Protein AF-A0A950L6D5-F1 (afdb_monomer_lite)

Structure (mmCIF, N/CA/C/O backbone):
data_AF-A0A950L6D5-F1
#
_entry.id   AF-A0A950L6D5-F1
#
loop_
_atom_site.group_PDB
_atom_site.id
_atom_site.type_symbol
_atom_site.label_atom_id
_atom_site.label_alt_id
_atom_site.label_comp_id
_atom_site.label_asym_id
_atom_site.label_entity_id
_atom_site.label_seq_id
_atom_site.pdbx_PDB_ins_code
_atom_site.Cartn_x
_atom_site.Cartn_y
_atom_site.Cartn_z
_atom_site.occupancy
_atom_site.B_iso_or_equiv
_atom_site.auth_seq_id
_atom_site.auth_comp_id
_atom_site.auth_asym_id
_atom_site.auth_atom_id
_atom_site.pdbx_PDB_model_num
ATOM 1 N N . MET A 1 1 ? 9.271 -19.849 -9.135 1.00 62.84 1 MET A N 1
ATOM 2 C CA . MET A 1 1 ? 8.661 -19.448 -7.849 1.00 62.84 1 MET A CA 1
ATOM 3 C C . MET A 1 1 ? 7.983 -18.128 -8.130 1.00 62.84 1 MET A C 1
ATOM 5 O O . MET A 1 1 ? 8.671 -17.195 -8.515 1.00 62.84 1 MET A O 1
ATOM 9 N N . SER A 1 2 ? 6.655 -18.111 -8.093 1.00 79.56 2 SER A N 1
ATOM 10 C CA . SER A 1 2 ? 5.854 -16.966 -8.526 1.00 79.56 2 SER A CA 1
ATOM 11 C C . SER A 1 2 ? 5.996 -15.806 -7.531 1.00 79.56 2 SER A C 1
ATOM 13 O O . SER A 1 2 ? 5.951 -16.034 -6.321 1.00 79.56 2 SER A O 1
ATOM 15 N N . LEU A 1 3 ? 6.221 -14.586 -8.027 1.00 92.06 3 LEU A N 1
ATOM 16 C CA . LEU A 1 3 ? 6.461 -13.383 -7.222 1.00 92.06 3 LEU A CA 1
ATOM 17 C C . LEU A 1 3 ? 5.440 -12.301 -7.559 1.00 92.06 3 LEU A C 1
ATOM 19 O O . LEU A 1 3 ? 5.098 -12.106 -8.722 1.00 92.06 3 LEU A O 1
ATOM 23 N N . ALA A 1 4 ? 4.986 -11.568 -6.544 1.00 97.38 4 ALA A N 1
ATOM 24 C CA . ALA A 1 4 ? 4.187 -10.365 -6.737 1.00 97.38 4 ALA A CA 1
ATOM 25 C C . ALA A 1 4 ? 5.105 -9.174 -7.056 1.00 97.38 4 ALA A C 1
ATOM 27 O O . ALA A 1 4 ? 5.956 -8.795 -6.242 1.00 97.38 4 ALA A O 1
ATOM 28 N N . PHE A 1 5 ? 4.926 -8.586 -8.238 1.00 98.31 5 PHE A N 1
ATOM 29 C CA . PHE A 1 5 ? 5.723 -7.454 -8.713 1.00 98.31 5 PHE A CA 1
ATOM 30 C C . PHE A 1 5 ? 5.052 -6.125 -8.385 1.00 98.31 5 PHE A C 1
ATOM 32 O O . PHE A 1 5 ? 3.835 -5.995 -8.479 1.00 98.31 5 PHE A O 1
ATOM 39 N N . ILE A 1 6 ? 5.860 -5.132 -8.029 1.00 98.38 6 ILE A N 1
ATOM 40 C CA . ILE A 1 6 ? 5.443 -3.776 -7.676 1.00 98.38 6 ILE A CA 1
ATOM 41 C C . ILE A 1 6 ? 5.938 -2.837 -8.768 1.00 98.38 6 ILE A C 1
ATOM 43 O O . ILE A 1 6 ? 7.127 -2.832 -9.088 1.00 98.38 6 ILE A O 1
ATOM 47 N N . CYS A 1 7 ? 5.042 -2.049 -9.360 1.00 97.75 7 CYS A N 1
ATOM 48 C CA . CYS A 1 7 ? 5.440 -1.028 -10.324 1.00 97.75 7 CYS A CA 1
ATOM 49 C C . CYS A 1 7 ? 6.254 0.055 -9.610 1.00 97.75 7 CYS A C 1
ATOM 51 O O . CYS A 1 7 ? 5.741 0.710 -8.706 1.00 97.75 7 CYS A O 1
ATOM 53 N N . SER A 1 8 ? 7.493 0.294 -10.039 1.00 97.12 8 SER A N 1
ATOM 54 C CA . SER A 1 8 ? 8.373 1.269 -9.380 1.00 97.12 8 SER A CA 1
ATOM 55 C C . SER A 1 8 ? 7.898 2.718 -9.527 1.00 97.12 8 SER A C 1
ATOM 57 O O . SER A 1 8 ? 8.343 3.580 -8.778 1.00 97.12 8 SER A O 1
ATOM 59 N N . THR A 1 9 ? 7.009 3.002 -10.488 1.00 96.88 9 THR A N 1
ATOM 60 C CA . THR A 1 9 ? 6.458 4.346 -10.715 1.00 96.88 9 THR A CA 1
ATOM 61 C C . THR A 1 9 ? 5.248 4.630 -9.829 1.00 96.88 9 THR A C 1
ATOM 63 O O . THR A 1 9 ? 5.276 5.597 -9.082 1.00 96.88 9 THR A O 1
ATOM 66 N N . CYS A 1 10 ? 4.190 3.811 -9.878 1.00 96.56 10 CYS A N 1
ATOM 67 C CA . CYS A 1 10 ? 2.967 4.068 -9.097 1.00 96.56 10 CYS A CA 1
ATOM 68 C C . CYS A 1 10 ? 2.888 3.303 -7.769 1.00 96.56 10 CYS A C 1
ATOM 70 O O . CYS A 1 10 ? 2.022 3.601 -6.956 1.00 96.56 10 CYS A O 1
ATOM 72 N N . GLY A 1 11 ? 3.749 2.310 -7.545 1.00 97.50 11 GLY A N 1
ATOM 73 C CA . GLY A 1 11 ? 3.769 1.510 -6.320 1.00 97.50 11 GLY A CA 1
ATOM 74 C C . GLY A 1 11 ? 2.715 0.401 -6.251 1.00 97.50 11 GLY A C 1
ATOM 75 O O . GLY A 1 11 ? 2.657 -0.338 -5.275 1.00 97.50 11 GLY A O 1
ATOM 76 N N . THR A 1 12 ? 1.873 0.226 -7.272 1.00 97.69 12 THR A N 1
ATOM 77 C CA . THR A 1 12 ? 0.871 -0.851 -7.241 1.00 97.69 12 THR A CA 1
ATOM 78 C C . THR A 1 12 ? 1.520 -2.218 -7.423 1.00 97.69 12 THR A C 1
ATOM 80 O O . THR A 1 12 ? 2.321 -2.424 -8.341 1.00 97.69 12 THR A O 1
ATOM 83 N N . GLN A 1 13 ? 1.152 -3.147 -6.545 1.00 98.12 13 GLN A N 1
ATOM 84 C CA . GLN A 1 13 ? 1.516 -4.550 -6.587 1.00 98.12 13 GLN A CA 1
ATOM 85 C C . GLN A 1 13 ? 0.509 -5.350 -7.417 1.00 98.12 13 GLN A C 1
ATOM 87 O O . GLN A 1 13 ? -0.702 -5.163 -7.314 1.00 98.12 13 GLN A O 1
ATOM 92 N N . PHE A 1 14 ? 1.021 -6.279 -8.213 1.00 97.69 14 PHE A N 1
ATOM 93 C CA . PHE A 1 14 ? 0.233 -7.174 -9.050 1.00 97.69 14 PHE A CA 1
ATOM 94 C C . PHE A 1 14 ? 0.270 -8.605 -8.518 1.00 97.69 14 PHE A C 1
ATOM 96 O O . PHE A 1 14 ? 1.145 -8.976 -7.731 1.00 97.69 14 PHE A O 1
ATOM 103 N N . ALA A 1 15 ? -0.700 -9.407 -8.962 1.00 96.06 15 ALA A N 1
ATOM 104 C CA . ALA A 1 15 ? -0.786 -10.818 -8.615 1.00 96.06 15 ALA A CA 1
ATOM 105 C C . ALA A 1 15 ? 0.527 -11.562 -8.934 1.00 96.06 15 ALA A C 1
ATOM 107 O O . ALA A 1 15 ? 1.211 -11.195 -9.893 1.00 96.06 15 ALA A O 1
ATOM 108 N N . PRO A 1 16 ? 0.873 -12.608 -8.160 1.00 96.50 16 PRO A N 1
ATOM 109 C CA . PRO A 1 16 ? 2.084 -13.372 -8.400 1.00 96.50 16 PRO A CA 1
ATOM 110 C C . PRO A 1 16 ? 2.176 -13.936 -9.824 1.00 96.50 16 PRO A C 1
ATOM 112 O O . PRO A 1 16 ? 1.226 -14.531 -10.335 1.00 96.50 16 PRO A O 1
ATOM 115 N N . SER A 1 17 ? 3.348 -13.797 -10.442 1.00 96.25 17 SER A N 1
ATOM 116 C CA . SER A 1 17 ? 3.669 -14.329 -11.772 1.00 96.25 17 SER A CA 1
ATOM 117 C C . SER A 1 17 ? 5.134 -14.784 -11.855 1.00 96.25 17 SER A C 1
ATOM 119 O O . SER A 1 17 ? 5.931 -14.517 -10.956 1.00 96.25 17 SER A O 1
ATOM 121 N N . ASP A 1 18 ? 5.501 -15.511 -12.916 1.00 95.94 18 ASP A N 1
ATOM 122 C CA . ASP A 1 18 ? 6.890 -15.968 -13.130 1.00 95.94 18 ASP A CA 1
ATOM 123 C C . ASP A 1 18 ? 7.835 -14.845 -13.592 1.00 95.94 18 ASP A C 1
ATOM 125 O O . ASP A 1 18 ? 9.054 -14.963 -13.488 1.00 95.94 18 ASP A O 1
ATOM 129 N N . GLY A 1 19 ? 7.275 -13.737 -14.074 1.00 95.38 19 GLY A N 1
ATOM 130 C CA . GLY A 1 19 ? 7.992 -12.524 -14.455 1.00 95.38 19 GLY A CA 1
ATOM 131 C C . GLY A 1 19 ? 7.096 -11.296 -14.301 1.00 95.38 19 GLY A C 1
ATOM 132 O O . GLY A 1 19 ? 5.886 -11.455 -14.108 1.00 95.38 19 GLY A O 1
ATOM 133 N N . PRO A 1 20 ? 7.657 -10.079 -14.359 1.00 95.88 20 PRO A N 1
ATOM 134 C CA . PRO A 1 20 ? 6.875 -8.864 -14.191 1.00 95.88 20 PRO A CA 1
ATOM 135 C C . PRO A 1 20 ? 5.781 -8.744 -15.261 1.00 95.88 20 PRO A C 1
ATOM 137 O O . PRO A 1 20 ? 5.973 -9.225 -16.383 1.00 95.88 20 PRO A O 1
ATOM 140 N N . PRO A 1 21 ? 4.649 -8.082 -14.956 1.00 95.06 21 PRO A N 1
ATOM 141 C CA . PRO A 1 21 ? 3.633 -7.806 -15.961 1.00 95.06 21 PRO A CA 1
ATOM 142 C C . PRO A 1 21 ? 4.230 -7.056 -17.167 1.00 95.06 21 PRO A C 1
ATOM 144 O O . PRO A 1 21 ? 5.165 -6.266 -17.007 1.00 95.06 21 PRO A O 1
ATOM 147 N N . PRO A 1 22 ? 3.689 -7.251 -18.383 1.00 94.56 22 PRO A N 1
ATOM 148 C CA . PRO A 1 22 ? 4.210 -6.588 -19.579 1.00 94.56 22 PRO A CA 1
ATOM 149 C C . PRO A 1 22 ? 4.021 -5.066 -19.528 1.00 94.56 22 PRO A C 1
ATOM 151 O O . PRO A 1 22 ? 4.792 -4.326 -20.133 1.00 94.56 22 PRO A O 1
ATOM 154 N N . ALA A 1 23 ? 2.998 -4.604 -18.805 1.00 95.81 23 ALA A N 1
ATOM 155 C CA . ALA A 1 23 ? 2.690 -3.200 -18.610 1.00 95.81 23 ALA A CA 1
ATOM 156 C C . ALA A 1 23 ? 1.924 -2.974 -17.300 1.00 95.81 23 ALA A C 1
ATOM 158 O O . ALA A 1 23 ? 1.328 -3.894 -16.742 1.00 95.81 23 ALA A O 1
ATOM 159 N N . CYS A 1 24 ? 1.942 -1.737 -16.803 1.00 96.62 24 CYS A N 1
ATOM 160 C CA . CYS A 1 24 ? 1.176 -1.309 -15.638 1.00 96.62 24 CYS A CA 1
ATOM 161 C C . CYS A 1 24 ? -0.030 -0.533 -16.169 1.00 96.62 24 CYS A C 1
ATOM 163 O O . CYS A 1 24 ? 0.156 0.596 -16.627 1.00 96.62 24 CYS A O 1
ATOM 165 N N . PRO A 1 25 ? -1.250 -1.097 -16.110 1.00 95.44 25 PRO A N 1
ATOM 166 C CA . PRO A 1 25 ? -2.439 -0.431 -16.640 1.00 95.44 25 PRO A CA 1
ATOM 167 C C . PRO A 1 25 ? -2.714 0.901 -15.933 1.00 95.44 25 PRO A C 1
ATOM 169 O O . PRO A 1 25 ? -3.229 1.823 -16.546 1.00 95.44 25 PRO A O 1
ATOM 172 N N . ILE A 1 26 ? -2.303 1.028 -14.668 1.00 94.50 26 ILE A N 1
ATOM 173 C CA . ILE A 1 26 ? -2.436 2.263 -13.890 1.00 94.50 26 ILE A CA 1
ATOM 174 C C . ILE A 1 26 ? -1.505 3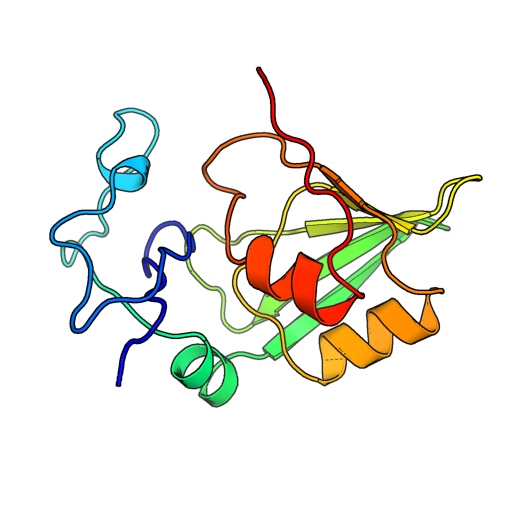.361 -14.420 1.00 94.50 26 ILE A C 1
ATOM 176 O O . ILE A 1 26 ? -1.920 4.502 -14.537 1.00 94.50 26 ILE A O 1
ATOM 180 N N . CYS A 1 27 ? -0.256 3.036 -14.769 1.00 95.19 27 CYS A N 1
ATOM 181 C CA . CYS A 1 27 ? 0.680 4.013 -15.344 1.00 95.19 27 CYS A CA 1
ATOM 182 C C . CYS A 1 27 ? 0.391 4.336 -16.815 1.00 95.19 27 CYS A C 1
ATOM 184 O O . CYS A 1 27 ? 0.869 5.351 -17.310 1.00 95.19 27 CYS A O 1
ATOM 186 N N . GLN A 1 28 ? -0.325 3.454 -17.517 1.00 94.44 28 GLN A N 1
ATOM 187 C CA . GLN A 1 28 ? -0.772 3.679 -18.893 1.00 94.44 28 GLN A CA 1
ATOM 188 C C . GLN A 1 28 ? -2.101 4.441 -18.979 1.00 94.44 28 GLN A C 1
ATOM 190 O O . GLN A 1 28 ? -2.465 4.880 -20.067 1.00 94.44 28 GLN A O 1
ATOM 195 N N . ASP A 1 29 ? -2.816 4.603 -17.863 1.00 92.00 29 ASP A N 1
ATOM 196 C CA . ASP A 1 29 ? -3.957 5.513 -17.768 1.00 92.00 29 ASP A CA 1
ATOM 197 C C . ASP A 1 29 ? -3.472 6.958 -17.966 1.00 92.00 29 ASP A C 1
ATOM 199 O O . ASP A 1 29 ? -2.431 7.361 -17.442 1.00 92.00 29 ASP A O 1
ATOM 203 N N . GLU A 1 30 ? -4.235 7.748 -18.720 1.00 86.50 30 GLU A N 1
ATOM 204 C CA . GLU A 1 30 ? -3.906 9.140 -19.060 1.00 86.50 30 GLU A CA 1
ATOM 205 C C . GLU A 1 30 ? -3.743 10.059 -17.838 1.00 86.50 30 GLU A C 1
ATOM 207 O O . GLU A 1 30 ? -3.127 11.120 -17.930 1.00 86.50 30 GLU A O 1
ATOM 212 N N . ARG A 1 31 ? -4.283 9.658 -16.681 1.00 85.75 31 ARG A N 1
ATOM 213 C CA . ARG A 1 31 ? -4.185 10.391 -15.412 1.00 85.75 31 ARG A CA 1
ATOM 214 C C . ARG A 1 31 ? -2.900 10.079 -14.647 1.00 85.75 31 ARG A C 1
ATOM 216 O O . ARG A 1 31 ? -2.743 10.540 -13.515 1.00 85.75 31 ARG A O 1
ATOM 223 N N . GLN A 1 32 ? -2.007 9.285 -15.231 1.00 88.81 32 GLN A N 1
ATOM 224 C CA . GLN A 1 32 ? -0.703 8.955 -14.677 1.00 88.81 32 GLN A CA 1
ATOM 225 C C . GLN A 1 32 ? 0.392 9.070 -15.742 1.00 88.81 32 GLN A C 1
ATOM 227 O O . GLN A 1 32 ? 0.189 9.600 -16.832 1.00 88.81 32 GLN A O 1
ATOM 232 N N . TYR A 1 33 ? 1.593 8.614 -15.403 1.00 90.00 33 TYR A N 1
ATOM 233 C CA . TYR A 1 33 ? 2.735 8.585 -16.296 1.00 90.00 33 TYR A CA 1
ATOM 234 C C . TYR A 1 33 ? 3.528 7.284 -16.162 1.00 90.00 33 TYR A C 1
ATOM 236 O O . TYR A 1 33 ? 3.539 6.610 -15.125 1.00 90.00 33 TYR A O 1
ATOM 244 N N . ILE A 1 34 ? 4.257 6.970 -17.228 1.00 91.06 34 ILE A N 1
ATOM 245 C CA . ILE A 1 34 ? 5.361 6.013 -17.218 1.00 91.06 34 ILE A CA 1
ATOM 246 C C . ILE A 1 34 ? 6.624 6.786 -16.829 1.00 91.06 34 ILE A C 1
ATOM 248 O O . ILE A 1 34 ? 6.846 7.896 -17.314 1.00 91.06 34 ILE A O 1
ATOM 252 N N . GLY A 1 35 ? 7.454 6.221 -15.948 1.00 83.69 35 GLY A N 1
ATOM 253 C CA . GLY A 1 35 ? 8.712 6.852 -15.546 1.00 83.69 35 GLY A CA 1
ATOM 254 C C . GLY A 1 35 ? 9.617 7.187 -16.739 1.00 83.69 35 GLY A C 1
ATOM 255 O O . GLY A 1 35 ? 9.578 6.521 -17.771 1.00 83.69 35 GLY A O 1
ATOM 256 N N . ALA A 1 36 ? 10.475 8.201 -16.593 1.00 86.31 36 ALA A N 1
ATOM 257 C CA . ALA A 1 36 ? 11.332 8.691 -17.683 1.00 86.31 36 ALA A CA 1
ATOM 258 C C . ALA A 1 36 ? 12.270 7.618 -18.275 1.00 86.31 36 ALA A C 1
ATOM 260 O O . ALA A 1 36 ? 12.603 7.668 -19.455 1.00 86.31 36 ALA A O 1
ATOM 261 N N . ALA A 1 37 ? 12.667 6.629 -17.469 1.00 89.75 37 ALA A N 1
ATOM 262 C CA . ALA A 1 37 ? 13.474 5.478 -17.888 1.00 89.75 37 ALA A CA 1
ATOM 263 C C . ALA A 1 37 ? 12.633 4.316 -18.464 1.00 89.75 37 ALA A C 1
ATOM 265 O O . ALA A 1 37 ? 13.135 3.209 -18.645 1.00 89.75 37 ALA A O 1
ATOM 266 N N . GLY A 1 38 ? 11.350 4.554 -18.733 1.00 93.25 38 GLY A N 1
ATOM 267 C CA . GLY A 1 38 ? 10.381 3.523 -19.063 1.00 93.25 38 GLY A CA 1
ATOM 268 C C . GLY A 1 38 ? 9.818 2.837 -17.821 1.00 93.25 38 GLY A C 1
ATOM 269 O O . GLY A 1 38 ? 9.995 3.274 -16.679 1.00 93.25 38 GLY A O 1
ATOM 270 N N . GLN A 1 39 ? 9.096 1.749 -18.063 1.00 94.81 39 GLN A N 1
ATOM 271 C CA . GLN A 1 39 ? 8.464 0.994 -17.001 1.00 94.81 39 GLN A CA 1
ATOM 272 C C . GLN A 1 39 ? 9.456 0.046 -16.323 1.00 94.81 39 GLN A C 1
ATOM 274 O O . GLN A 1 39 ? 10.144 -0.731 -16.981 1.00 94.81 39 GLN A O 1
ATOM 279 N N . SER A 1 40 ? 9.478 0.075 -14.994 1.00 96.38 40 SER A N 1
ATOM 280 C CA . SER A 1 40 ? 10.295 -0.819 -14.183 1.00 96.38 40 SER A CA 1
ATOM 281 C C . SER A 1 40 ? 9.498 -1.420 -13.031 1.00 96.38 40 SER A C 1
ATOM 283 O O . SER A 1 40 ? 8.404 -0.963 -12.673 1.00 96.38 40 SER A O 1
ATOM 285 N N . TRP A 1 41 ? 10.059 -2.493 -12.489 1.00 97.69 41 TRP A N 1
ATOM 286 C CA . TRP A 1 41 ? 9.416 -3.357 -11.519 1.00 97.69 41 TRP A CA 1
ATOM 287 C C . TRP A 1 41 ? 10.379 -3.672 -10.386 1.00 97.69 41 TRP A C 1
ATOM 289 O O . TRP A 1 41 ? 11.582 -3.795 -10.604 1.00 97.69 41 TRP A O 1
ATOM 299 N N . THR A 1 42 ? 9.826 -3.839 -9.194 1.00 97.75 42 THR A N 1
ATOM 300 C CA . THR A 1 42 ? 10.529 -4.346 -8.020 1.00 97.75 42 THR A CA 1
ATOM 301 C C . THR A 1 42 ? 9.652 -5.364 -7.291 1.00 97.75 42 THR A C 1
ATOM 303 O O . THR A 1 42 ? 8.579 -5.740 -7.766 1.00 97.75 42 THR A O 1
ATOM 306 N N . THR A 1 43 ? 10.092 -5.833 -6.133 1.00 98.06 43 THR A N 1
ATOM 307 C CA . THR A 1 43 ? 9.376 -6.774 -5.273 1.00 98.06 43 THR A CA 1
ATOM 308 C C . THR A 1 43 ? 9.361 -6.264 -3.836 1.00 98.06 43 THR A C 1
ATOM 310 O O . THR A 1 43 ? 10.207 -5.464 -3.435 1.00 98.06 43 THR A O 1
ATOM 313 N N . MET A 1 44 ? 8.442 -6.775 -3.013 1.00 97.88 44 MET A N 1
ATOM 314 C CA . MET A 1 44 ? 8.414 -6.442 -1.582 1.00 97.88 44 MET A CA 1
ATOM 315 C C . MET A 1 44 ? 9.761 -6.739 -0.901 1.00 97.88 44 MET A C 1
ATOM 317 O O . MET A 1 44 ? 10.259 -5.944 -0.106 1.00 97.88 44 MET A O 1
ATOM 321 N N . GLY A 1 45 ? 10.384 -7.870 -1.249 1.00 97.44 45 GLY A N 1
ATOM 322 C CA . GLY A 1 45 ? 11.684 -8.261 -0.707 1.00 97.44 45 GLY A CA 1
ATOM 323 C C . GLY A 1 45 ? 12.822 -7.320 -1.108 1.00 97.44 45 GLY A C 1
ATOM 324 O O . GLY A 1 45 ? 13.754 -7.140 -0.333 1.00 97.44 45 GLY A O 1
ATOM 325 N N . GLU A 1 46 ? 12.778 -6.715 -2.294 1.00 97.81 46 GLU A N 1
ATOM 326 C CA . GLU A 1 46 ? 13.730 -5.678 -2.719 1.00 97.81 46 GLU A CA 1
ATOM 327 C C . GLU A 1 46 ? 13.512 -4.352 -1.998 1.00 97.81 46 GLU A C 1
ATOM 329 O O . GLU A 1 46 ? 14.482 -3.752 -1.522 1.00 97.81 46 GLU A O 1
ATOM 334 N N . LEU A 1 47 ? 12.251 -3.932 -1.860 1.00 97.94 47 LEU A N 1
ATOM 335 C CA . LEU A 1 47 ? 11.910 -2.716 -1.128 1.00 97.94 47 LEU A CA 1
ATOM 336 C C . LEU A 1 47 ? 12.377 -2.801 0.324 1.00 97.94 47 LEU A C 1
ATOM 338 O O . LEU A 1 47 ? 13.099 -1.916 0.767 1.00 97.94 47 LEU A O 1
ATOM 342 N N . ARG A 1 48 ? 12.100 -3.906 1.027 1.00 98.06 48 ARG A N 1
ATOM 343 C CA . ARG A 1 48 ? 12.539 -4.118 2.422 1.00 98.06 48 ARG A CA 1
ATOM 344 C C . ARG A 1 48 ? 14.056 -4.040 2.633 1.00 98.06 48 ARG A C 1
ATOM 346 O O . ARG A 1 48 ? 14.497 -3.775 3.744 1.00 98.06 48 ARG A O 1
ATOM 353 N N . ARG A 1 49 ? 14.876 -4.281 1.601 1.00 98.06 49 ARG A N 1
ATOM 354 C CA . ARG A 1 49 ? 16.349 -4.189 1.711 1.00 98.06 49 ARG A CA 1
ATOM 355 C C . ARG A 1 49 ? 16.878 -2.761 1.646 1.00 98.06 49 ARG A C 1
ATOM 357 O O . ARG A 1 49 ? 18.011 -2.523 2.048 1.00 98.06 49 ARG A O 1
ATOM 364 N N . SER A 1 50 ? 16.109 -1.844 1.071 1.00 97.69 50 SER A N 1
ATOM 365 C CA . SER A 1 50 ? 16.576 -0.499 0.707 1.00 97.69 50 SER A CA 1
ATOM 366 C C . SER A 1 50 ? 15.711 0.623 1.277 1.00 97.69 50 SER A C 1
ATOM 368 O O . SER A 1 50 ? 16.158 1.765 1.341 1.00 97.69 50 SER A O 1
ATOM 370 N N . HIS A 1 51 ? 14.499 0.295 1.714 1.00 98.50 51 HIS A N 1
ATOM 371 C CA . HIS A 1 51 ? 13.500 1.215 2.221 1.00 98.50 51 HIS A CA 1
ATOM 372 C C . HIS A 1 51 ? 12.983 0.727 3.573 1.00 98.50 51 HIS A C 1
ATOM 374 O O . HIS A 1 51 ? 13.026 -0.463 3.883 1.00 98.50 51 HIS A O 1
ATOM 380 N N . ARG A 1 52 ? 12.463 1.661 4.364 1.00 98.25 52 ARG A N 1
ATOM 381 C CA . ARG A 1 52 ? 11.763 1.386 5.620 1.00 98.25 52 ARG A CA 1
ATOM 382 C C . ARG A 1 52 ? 10.503 2.227 5.714 1.00 98.25 52 ARG A C 1
ATOM 384 O O . ARG A 1 52 ? 10.435 3.320 5.139 1.00 98.25 52 ARG A O 1
ATOM 391 N N . THR A 1 53 ? 9.537 1.751 6.478 1.00 98.31 53 THR A N 1
ATOM 392 C CA . THR A 1 53 ? 8.366 2.547 6.825 1.00 98.31 53 THR A CA 1
ATOM 393 C C . THR A 1 53 ? 8.768 3.647 7.803 1.00 98.31 53 THR A C 1
ATOM 395 O O . THR A 1 53 ? 9.523 3.432 8.752 1.00 98.31 53 THR A O 1
ATOM 398 N N . VAL A 1 54 ? 8.257 4.852 7.578 1.00 97.94 54 VAL A N 1
ATOM 399 C CA . VAL A 1 54 ? 8.321 5.969 8.524 1.00 97.94 54 VAL A CA 1
ATOM 400 C C . VAL A 1 54 ? 6.916 6.391 8.891 1.00 97.94 54 VAL A C 1
ATOM 402 O O . VAL A 1 54 ? 5.981 6.224 8.108 1.00 97.94 54 VAL A O 1
ATOM 405 N N . TRP A 1 55 ? 6.762 6.950 10.083 1.00 98.25 55 TRP A N 1
ATOM 406 C CA . TRP A 1 55 ? 5.462 7.368 10.574 1.00 98.25 55 TRP A CA 1
ATOM 407 C C . TRP A 1 55 ? 5.545 8.669 11.362 1.00 98.25 55 TRP A C 1
ATOM 409 O O . TRP A 1 55 ? 6.593 9.033 11.895 1.00 98.25 55 TRP A O 1
ATOM 419 N N . GLY A 1 56 ? 4.416 9.367 11.441 1.00 97.75 56 GLY A N 1
ATOM 420 C CA . GLY A 1 56 ? 4.281 10.591 12.220 1.00 97.75 56 GLY A CA 1
ATOM 421 C C . GLY A 1 56 ? 2.836 10.820 12.639 1.00 97.75 56 GLY A C 1
ATOM 422 O O . GLY A 1 56 ? 1.905 10.549 11.882 1.00 97.75 56 GLY A O 1
ATOM 423 N N . ARG A 1 57 ? 2.629 11.315 13.861 1.00 97.62 57 ARG A N 1
ATOM 424 C CA . ARG A 1 57 ? 1.294 11.697 14.332 1.00 97.62 57 ARG A CA 1
ATOM 425 C C . ARG A 1 57 ? 0.932 13.073 13.778 1.00 97.62 57 ARG A C 1
ATOM 427 O O . ARG A 1 57 ? 1.668 14.027 14.012 1.00 97.62 57 ARG A O 1
ATOM 434 N N . HIS A 1 58 ? -0.210 13.169 13.105 1.00 96.44 58 HIS A N 1
ATOM 435 C CA . HIS A 1 58 ? -0.753 14.445 12.639 1.00 96.44 58 HIS A CA 1
ATOM 436 C C . HIS A 1 58 ? -1.590 15.116 13.734 1.00 96.44 58 HIS A C 1
ATOM 438 O O . HIS A 1 58 ? -1.418 16.298 14.009 1.00 96.44 58 HIS A O 1
ATOM 444 N N . GLU A 1 59 ? -2.429 14.334 14.413 1.00 97.12 59 GLU A N 1
ATOM 445 C CA . GLU A 1 59 ? -3.295 14.767 15.513 1.00 97.12 59 GLU A CA 1
ATOM 446 C C . GLU A 1 59 ? -3.706 13.549 16.371 1.00 97.12 59 GLU A C 1
ATOM 448 O O . GLU A 1 59 ? -3.373 12.408 16.021 1.00 97.12 59 GLU A O 1
ATOM 453 N N . PRO A 1 60 ? -4.366 13.727 17.533 1.00 96.12 60 PRO A N 1
ATOM 454 C CA . PRO A 1 60 ? -4.854 12.600 18.322 1.00 96.12 60 PRO A CA 1
ATOM 455 C C . PRO A 1 60 ? -5.758 11.673 17.495 1.00 96.12 60 PRO A C 1
ATOM 457 O O . PRO A 1 60 ? -6.784 12.091 16.979 1.00 96.12 60 PRO A O 1
ATOM 460 N N . GLY A 1 61 ? -5.376 10.397 17.386 1.00 96.50 61 GLY A N 1
ATOM 461 C CA . GLY A 1 61 ? -6.128 9.403 16.612 1.00 96.50 61 GLY A CA 1
ATOM 462 C C . GLY A 1 61 ? -5.795 9.337 15.117 1.00 96.50 61 GLY A C 1
ATOM 463 O O . GLY A 1 61 ? -6.364 8.480 14.446 1.00 96.50 61 GLY A O 1
ATOM 464 N N . LEU A 1 62 ? -4.857 10.155 14.616 1.00 98.38 62 LEU A N 1
ATOM 465 C CA . LEU A 1 62 ? -4.440 10.165 13.210 1.00 98.38 62 LEU A CA 1
ATOM 466 C C . LEU A 1 62 ? -2.915 10.050 13.063 1.00 98.38 62 LEU A C 1
ATOM 468 O O . LEU A 1 62 ? -2.157 10.948 13.452 1.00 98.38 62 LEU A O 1
ATOM 472 N N . VAL A 1 63 ? -2.459 8.953 12.459 1.00 98.62 63 VAL A N 1
ATOM 473 C CA . VAL A 1 63 ? -1.036 8.680 12.192 1.00 98.62 63 VAL A CA 1
ATOM 474 C C . VAL A 1 63 ? -0.825 8.501 10.694 1.00 98.62 63 VAL A C 1
ATOM 476 O O . VAL A 1 63 ? -1.525 7.719 10.066 1.00 98.62 63 VAL A O 1
ATOM 479 N N . GLY A 1 64 ? 0.140 9.209 10.115 1.00 98.50 64 GLY A N 1
ATOM 480 C CA . GLY A 1 64 ? 0.560 9.000 8.733 1.00 98.50 64 GLY A CA 1
ATOM 481 C C . GLY A 1 64 ? 1.658 7.948 8.637 1.00 98.50 64 GLY A C 1
ATOM 482 O O . GLY A 1 64 ? 2.554 7.927 9.481 1.00 98.50 64 GLY A O 1
ATOM 483 N N . LEU A 1 65 ? 1.600 7.118 7.597 1.00 98.50 65 LEU A N 1
ATOM 484 C CA . LEU A 1 65 ? 2.660 6.201 7.182 1.00 98.50 65 LEU A CA 1
ATOM 485 C C . LEU A 1 65 ? 3.211 6.627 5.822 1.00 98.50 65 LEU A C 1
ATOM 487 O O . LEU A 1 65 ? 2.447 6.946 4.912 1.00 98.50 65 LEU A O 1
ATOM 491 N N . GLY A 1 66 ? 4.528 6.578 5.679 1.00 98.12 66 GLY A N 1
ATOM 492 C CA . GLY A 1 66 ? 5.236 6.781 4.422 1.00 98.12 66 GLY A CA 1
ATOM 493 C C . GLY A 1 66 ? 6.397 5.804 4.285 1.00 98.12 66 GLY A C 1
ATOM 494 O O . GLY A 1 66 ? 6.671 4.999 5.175 1.00 98.12 66 GLY A O 1
ATOM 495 N N . THR A 1 67 ? 7.109 5.892 3.171 1.00 98.50 67 THR A N 1
ATOM 496 C CA . THR A 1 67 ? 8.290 5.071 2.887 1.00 98.50 67 THR A CA 1
ATOM 497 C C . THR A 1 67 ? 9.506 5.979 2.747 1.00 98.50 67 THR A C 1
ATOM 499 O O . THR A 1 67 ? 9.402 7.037 2.138 1.00 98.50 67 THR A O 1
ATOM 502 N N . THR A 1 68 ? 10.645 5.590 3.334 1.00 98.19 68 THR A N 1
ATOM 503 C CA . THR A 1 68 ? 11.921 6.296 3.146 1.00 98.19 68 THR A CA 1
ATOM 504 C C . THR A 1 68 ? 13.041 5.325 2.732 1.00 98.19 68 THR A C 1
ATOM 506 O O . THR A 1 68 ? 13.170 4.269 3.366 1.00 98.19 68 THR A O 1
ATOM 509 N N . PRO A 1 69 ? 13.884 5.649 1.729 1.00 98.06 69 PRO A N 1
ATOM 510 C CA . PRO A 1 69 ? 13.789 6.799 0.812 1.00 98.06 69 PRO A CA 1
ATOM 511 C C . PRO A 1 69 ? 12.439 6.893 0.081 1.00 98.06 69 PRO A C 1
ATOM 513 O O . PRO A 1 69 ? 11.643 5.962 0.158 1.00 98.06 69 PRO A O 1
ATOM 516 N N . ASP A 1 70 ? 12.145 8.022 -0.564 1.00 97.25 70 ASP A N 1
ATOM 517 C CA . ASP A 1 70 ? 10.870 8.169 -1.274 1.00 97.25 70 ASP A CA 1
ATOM 518 C C . ASP A 1 70 ? 10.745 7.090 -2.357 1.00 97.25 70 ASP A C 1
ATOM 520 O O . ASP A 1 70 ? 11.692 6.813 -3.097 1.00 97.25 70 ASP A O 1
ATOM 524 N N . PHE A 1 71 ? 9.563 6.485 -2.448 1.00 97.50 71 PHE A N 1
ATOM 525 C CA . PHE A 1 71 ? 9.267 5.430 -3.408 1.00 97.50 71 PHE A CA 1
ATOM 526 C C . PHE A 1 71 ? 8.012 5.761 -4.210 1.00 97.50 71 PHE A C 1
ATOM 528 O O . PHE A 1 71 ? 7.041 6.311 -3.676 1.00 97.50 71 PHE A O 1
ATOM 535 N N . ALA A 1 72 ? 8.022 5.366 -5.487 1.00 96.00 72 ALA A N 1
ATOM 536 C CA . ALA A 1 72 ? 6.922 5.574 -6.415 1.00 96.00 72 ALA A CA 1
ATOM 537 C C . ALA A 1 72 ? 6.477 7.051 -6.445 1.00 96.00 72 ALA A C 1
ATOM 539 O O . ALA A 1 72 ? 7.301 7.962 -6.463 1.00 96.00 72 ALA A O 1
ATOM 540 N N . ILE A 1 73 ? 5.172 7.296 -6.423 1.00 95.50 73 ILE A N 1
ATOM 541 C CA . ILE A 1 73 ? 4.562 8.633 -6.416 1.00 95.50 73 ILE A CA 1
ATOM 542 C C . ILE A 1 73 ? 4.560 9.296 -5.024 1.00 95.50 73 ILE A C 1
ATOM 544 O O . ILE A 1 73 ? 3.783 10.218 -4.794 1.00 95.50 73 ILE A O 1
ATOM 548 N N . GLY A 1 74 ? 5.374 8.817 -4.074 1.00 96.25 74 GLY A N 1
ATOM 549 C CA . GLY A 1 74 ? 5.400 9.346 -2.706 1.00 96.25 74 GLY A CA 1
ATOM 550 C C . GLY A 1 74 ? 4.112 9.044 -1.937 1.00 96.25 74 GLY A C 1
ATOM 551 O O . GLY A 1 74 ? 3.542 9.924 -1.291 1.00 96.25 74 GLY A O 1
ATOM 552 N N . GLN A 1 75 ? 3.619 7.804 -2.043 1.00 97.38 75 GLN A N 1
ATOM 553 C CA . GLN A 1 75 ? 2.386 7.371 -1.380 1.00 97.38 75 GLN A CA 1
ATOM 554 C C . GLN A 1 75 ? 2.445 7.623 0.135 1.00 97.38 75 GLN A C 1
ATOM 556 O O . GLN A 1 75 ? 3.464 7.398 0.790 1.00 97.38 75 GLN A O 1
ATOM 561 N N . ARG A 1 76 ? 1.304 8.019 0.701 1.00 97.44 76 ARG A N 1
ATOM 562 C CA . ARG A 1 76 ? 1.085 8.154 2.141 1.00 97.44 76 ARG A CA 1
ATOM 563 C C . ARG A 1 76 ? -0.239 7.506 2.514 1.00 97.44 76 ARG A C 1
ATOM 565 O O . ARG A 1 76 ? -1.261 7.865 1.939 1.00 97.44 76 ARG A O 1
ATOM 572 N N . ALA A 1 77 ? -0.214 6.626 3.507 1.00 98.38 77 ALA A N 1
ATOM 573 C CA . ALA A 1 77 ? -1.418 6.077 4.124 1.00 98.38 77 ALA A CA 1
ATOM 574 C C . ALA A 1 77 ? -1.711 6.802 5.441 1.00 98.38 77 ALA A C 1
ATOM 576 O O . ALA A 1 77 ? -0.795 7.303 6.099 1.00 98.38 77 ALA A O 1
ATOM 577 N N . LEU A 1 78 ? -2.978 6.841 5.846 1.00 98.69 78 LEU A N 1
ATOM 578 C CA . LEU A 1 78 ? -3.397 7.384 7.137 1.00 98.69 78 LEU A CA 1
ATOM 579 C C . LEU A 1 78 ? -4.052 6.286 7.973 1.00 98.69 78 LEU A C 1
ATOM 581 O O . LEU A 1 78 ? -5.022 5.671 7.552 1.00 98.69 78 LEU A O 1
ATOM 585 N N . LEU A 1 79 ? -3.548 6.064 9.179 1.00 98.75 79 LEU A N 1
ATOM 586 C CA . LEU A 1 79 ? -4.179 5.229 10.192 1.00 98.75 79 LEU A CA 1
ATOM 587 C C . LEU A 1 79 ? -5.126 6.102 11.019 1.00 98.75 79 LEU A C 1
ATOM 589 O O . LEU A 1 79 ? -4.680 6.981 11.764 1.00 98.75 79 LEU A O 1
ATOM 593 N N . VAL A 1 80 ? -6.425 5.853 10.881 1.00 98.44 80 VAL A N 1
ATOM 594 C CA . VAL A 1 80 ? -7.511 6.614 11.502 1.00 98.44 80 VAL A CA 1
ATOM 595 C C . VAL A 1 80 ? -8.145 5.775 12.607 1.00 98.44 80 VAL A C 1
ATOM 597 O O . VAL A 1 80 ? -8.688 4.697 12.357 1.00 98.44 80 VAL A O 1
ATOM 600 N N . ARG A 1 81 ? -8.095 6.259 13.851 1.00 97.94 81 ARG A N 1
ATOM 601 C CA . ARG A 1 81 ? -8.790 5.622 14.975 1.00 97.94 81 ARG A CA 1
ATOM 602 C C . ARG A 1 81 ? -10.271 5.983 14.934 1.00 97.94 81 ARG A C 1
ATOM 604 O O . ARG A 1 81 ? -10.628 7.154 14.988 1.00 97.94 81 ARG A O 1
ATOM 611 N N . THR A 1 82 ? -11.127 4.969 14.913 1.00 95.75 82 THR A N 1
ATOM 612 C CA . THR A 1 82 ? -12.586 5.122 14.956 1.00 95.75 82 THR A CA 1
ATOM 613 C C . THR A 1 82 ? -13.172 4.370 16.153 1.00 95.75 82 THR A C 1
ATOM 615 O O . THR A 1 82 ? -12.471 3.606 16.819 1.00 95.75 82 THR A O 1
ATOM 618 N N . GLY A 1 83 ? -14.474 4.541 16.413 1.00 95.50 83 GLY A N 1
ATOM 619 C CA . GLY A 1 83 ? -15.188 3.731 17.410 1.00 95.50 83 GLY A CA 1
ATOM 620 C C . GLY A 1 83 ? -15.292 2.241 17.048 1.00 95.50 83 GLY A C 1
ATOM 621 O O . GLY A 1 83 ? -15.546 1.429 17.929 1.00 95.50 83 GLY A O 1
ATOM 622 N N . ALA A 1 84 ? -15.066 1.881 15.780 1.00 93.56 84 ALA A N 1
ATOM 623 C CA . ALA A 1 84 ? -15.120 0.509 15.272 1.00 93.56 84 ALA A CA 1
ATOM 624 C C . ALA A 1 84 ? -13.728 -0.132 15.083 1.00 93.56 84 ALA A C 1
ATOM 626 O O . ALA A 1 84 ? -13.633 -1.237 14.558 1.00 93.56 84 ALA A O 1
ATOM 627 N N . GLY A 1 85 ? -12.652 0.555 15.486 1.00 96.50 85 GLY A N 1
ATOM 628 C CA . GLY A 1 85 ? -11.271 0.095 15.318 1.00 96.50 85 GLY A CA 1
ATOM 629 C C . GLY A 1 85 ? -10.419 1.034 14.465 1.00 96.50 85 GLY A C 1
ATOM 630 O O . GLY A 1 85 ? -10.824 2.154 14.133 1.00 96.50 85 GLY A O 1
ATOM 631 N N . LEU A 1 86 ? -9.201 0.594 14.149 1.00 98.44 86 LEU A N 1
ATOM 632 C CA . LEU A 1 86 ? -8.255 1.347 13.325 1.00 98.44 86 LEU A CA 1
ATOM 633 C C . LEU A 1 86 ? -8.505 1.055 11.842 1.00 98.44 86 LEU A C 1
ATOM 635 O O . LEU A 1 86 ? -8.481 -0.103 11.424 1.00 98.44 86 LEU A O 1
ATOM 639 N N . VAL A 1 87 ? -8.710 2.099 11.047 1.00 98.56 87 VAL A N 1
ATOM 640 C CA . VAL A 1 87 ? -8.899 2.002 9.594 1.00 98.56 87 VAL A CA 1
ATOM 641 C C . VAL A 1 87 ? -7.700 2.627 8.898 1.00 98.56 87 VAL A C 1
ATOM 643 O O . VAL A 1 87 ? -7.259 3.707 9.287 1.00 98.56 87 VAL A O 1
ATOM 646 N N . MET A 1 88 ? -7.176 1.968 7.868 1.00 98.69 88 MET A N 1
ATOM 647 C CA . MET A 1 88 ? -6.193 2.570 6.973 1.00 98.69 88 MET A CA 1
ATOM 648 C C . MET A 1 88 ? -6.928 3.243 5.812 1.00 98.69 88 MET A C 1
ATOM 650 O O . MET A 1 88 ? -7.653 2.586 5.068 1.00 98.69 88 MET A O 1
ATOM 654 N N . TRP A 1 89 ? -6.757 4.553 5.681 1.00 98.44 89 TRP A N 1
ATOM 655 C CA . TRP A 1 89 ? -7.173 5.323 4.518 1.00 98.44 89 TRP A CA 1
ATOM 656 C C . TRP A 1 89 ? -6.014 5.404 3.525 1.00 98.44 89 TRP A C 1
ATOM 658 O O . TRP A 1 89 ? -4.914 5.840 3.887 1.00 98.44 89 TRP A O 1
ATOM 668 N N . ASP A 1 90 ? -6.286 4.995 2.288 1.00 98.12 90 ASP A N 1
ATOM 669 C CA . ASP A 1 90 ? -5.297 4.706 1.253 1.00 98.12 90 ASP A CA 1
ATOM 670 C C . ASP A 1 90 ? -4.272 3.646 1.701 1.00 98.12 90 ASP A C 1
ATOM 672 O O . ASP A 1 90 ? -4.528 2.882 2.628 1.00 98.12 90 ASP A O 1
ATOM 676 N N . CYS A 1 91 ? -3.146 3.498 1.004 1.00 98.44 91 CYS A N 1
ATOM 677 C CA . CYS A 1 91 ? -2.143 2.485 1.327 1.00 98.44 91 CYS A CA 1
ATOM 678 C C . CYS A 1 91 ? -0.745 2.899 0.837 1.00 98.44 91 CYS A C 1
ATOM 680 O O . CYS A 1 91 ? -0.604 3.788 -0.005 1.00 98.44 91 CYS A O 1
ATOM 682 N N . ILE A 1 92 ? 0.294 2.251 1.370 1.00 98.56 92 ILE A N 1
ATOM 683 C CA . ILE A 1 92 ? 1.680 2.378 0.900 1.00 98.56 92 ILE A CA 1
ATOM 684 C C . ILE A 1 92 ? 2.204 1.028 0.423 1.00 98.56 92 ILE A C 1
ATOM 686 O O . ILE A 1 92 ? 1.761 -0.027 0.871 1.00 98.56 92 ILE A O 1
ATOM 690 N N . SER A 1 93 ? 3.167 1.066 -0.496 1.00 98.44 93 SER A N 1
ATOM 691 C CA . SER A 1 93 ? 3.709 -0.142 -1.126 1.00 98.44 93 SER A CA 1
ATOM 692 C C . SER A 1 93 ? 4.479 -1.030 -0.155 1.00 98.44 93 SER A C 1
ATOM 694 O O . SER A 1 93 ? 4.392 -2.251 -0.241 1.00 98.44 93 SER A O 1
ATOM 696 N N . LEU A 1 94 ? 5.257 -0.433 0.747 1.00 98.56 94 LEU A N 1
ATOM 697 C CA . LEU A 1 94 ? 6.094 -1.171 1.682 1.00 98.56 94 LEU A CA 1
ATOM 698 C C . LEU A 1 94 ? 5.288 -1.591 2.914 1.00 98.56 94 LEU A C 1
ATOM 700 O O . LEU A 1 94 ? 4.643 -0.765 3.552 1.00 98.56 94 LEU A O 1
ATOM 704 N N . ILE A 1 95 ? 5.404 -2.866 3.275 1.00 98.12 95 ILE A N 1
ATOM 705 C CA . ILE A 1 95 ? 5.071 -3.378 4.603 1.00 98.12 95 ILE A CA 1
ATOM 706 C C . ILE A 1 95 ? 6.311 -4.062 5.169 1.00 98.12 95 ILE A C 1
ATOM 708 O O . ILE A 1 95 ? 6.835 -4.996 4.560 1.00 98.12 95 ILE A O 1
ATOM 712 N N . ASP A 1 96 ? 6.803 -3.593 6.307 1.00 97.81 96 ASP A N 1
ATOM 713 C CA . ASP A 1 96 ? 7.943 -4.149 7.038 1.00 97.81 96 ASP A CA 1
ATOM 714 C C . ASP A 1 96 ? 7.558 -4.452 8.493 1.00 97.81 96 ASP A C 1
ATOM 716 O O . ASP A 1 96 ? 6.480 -4.075 8.957 1.00 97.81 96 ASP A O 1
ATOM 720 N N . ASP A 1 97 ? 8.428 -5.165 9.209 1.00 97.56 97 ASP A N 1
ATOM 721 C CA . ASP A 1 97 ? 8.134 -5.632 10.569 1.00 97.56 97 ASP A CA 1
ATOM 722 C C . ASP A 1 97 ? 7.859 -4.456 11.520 1.00 97.56 97 ASP A C 1
ATOM 724 O O . ASP A 1 97 ? 6.918 -4.499 12.309 1.00 97.56 97 ASP A O 1
ATOM 728 N N . ALA A 1 98 ? 8.594 -3.349 11.364 1.00 95.88 98 ALA A N 1
ATOM 729 C CA . ALA A 1 98 ? 8.390 -2.132 12.146 1.00 95.88 98 ALA A CA 1
ATOM 730 C C . ALA A 1 98 ? 7.001 -1.504 11.920 1.00 95.88 98 ALA A C 1
ATOM 732 O O . ALA A 1 98 ? 6.370 -1.030 12.869 1.00 95.88 98 ALA A O 1
ATOM 733 N N . ALA A 1 99 ? 6.496 -1.503 10.682 1.00 97.44 99 ALA A N 1
ATOM 734 C CA . ALA A 1 99 ? 5.140 -1.046 10.400 1.00 97.44 99 ALA A CA 1
ATOM 735 C C . ALA A 1 99 ? 4.080 -1.966 11.015 1.00 97.44 99 ALA A C 1
ATOM 737 O O . ALA A 1 99 ? 3.079 -1.477 11.546 1.00 97.44 99 ALA A O 1
ATOM 738 N N . ILE A 1 100 ? 4.307 -3.283 10.973 1.00 98.44 100 ILE A N 1
ATOM 739 C CA . ILE A 1 100 ? 3.398 -4.266 11.568 1.00 98.44 100 ILE A CA 1
ATOM 740 C C . ILE A 1 100 ? 3.323 -4.068 13.084 1.00 98.44 100 ILE A C 1
ATOM 742 O O . ILE A 1 100 ? 2.226 -3.959 13.634 1.00 98.44 100 ILE A O 1
ATOM 746 N N . GLU A 1 101 ? 4.473 -3.947 13.749 1.00 98.19 101 GLU A N 1
ATOM 747 C CA . GLU A 1 101 ? 4.568 -3.691 15.189 1.00 98.19 101 GLU A CA 1
ATOM 748 C C . GLU A 1 101 ? 3.864 -2.389 15.589 1.00 98.19 101 GLU A C 1
ATOM 750 O O . GLU A 1 101 ? 3.086 -2.373 16.546 1.00 98.19 101 GLU A O 1
ATOM 755 N N . LEU A 1 102 ? 4.074 -1.307 14.831 1.00 97.69 102 LEU A N 1
ATOM 756 C CA . LEU A 1 102 ? 3.404 -0.027 15.060 1.00 97.69 102 LEU A CA 1
ATOM 757 C C . LEU A 1 102 ? 1.879 -0.168 15.001 1.00 97.69 102 LEU A C 1
ATOM 759 O O . LEU A 1 102 ? 1.173 0.289 15.900 1.00 97.69 102 LEU A O 1
ATOM 763 N N . VAL A 1 103 ? 1.353 -0.774 13.937 1.00 98.38 103 VAL A N 1
ATOM 764 C CA . VAL A 1 103 ? -0.096 -0.898 13.733 1.00 98.38 103 VAL A CA 1
ATOM 765 C C . VAL A 1 103 ? -0.710 -1.846 14.767 1.00 98.38 103 VAL A C 1
ATOM 767 O O . VAL A 1 103 ? -1.782 -1.553 15.300 1.00 98.38 103 VAL A O 1
ATOM 770 N N . ALA A 1 104 ? -0.014 -2.926 15.132 1.00 98.12 104 ALA A N 1
ATOM 771 C CA . ALA A 1 104 ? -0.418 -3.807 16.225 1.00 98.12 104 ALA A CA 1
ATOM 772 C C . ALA A 1 104 ? -0.493 -3.050 17.563 1.00 98.12 104 ALA A C 1
ATOM 774 O O . ALA A 1 104 ? -1.508 -3.127 18.255 1.00 98.12 104 ALA A O 1
ATOM 775 N N . ALA A 1 105 ? 0.515 -2.232 17.887 1.00 97.12 105 ALA A N 1
ATOM 776 C CA . ALA A 1 105 ? 0.531 -1.403 19.094 1.00 97.12 105 ALA A CA 1
ATOM 777 C C . ALA A 1 105 ? -0.591 -0.346 19.121 1.00 97.12 105 ALA A C 1
ATOM 779 O O . ALA A 1 105 ? -1.031 0.077 20.191 1.00 97.12 105 ALA A O 1
ATOM 780 N N . LEU A 1 106 ? -1.093 0.070 17.954 1.00 96.75 106 LEU A N 1
ATOM 781 C CA . LEU A 1 106 ? -2.236 0.978 17.839 1.00 96.75 106 LEU A CA 1
ATOM 782 C C . LEU A 1 106 ? -3.600 0.281 18.000 1.00 96.75 106 LEU A C 1
ATOM 784 O O . LEU A 1 106 ? -4.618 0.982 18.074 1.00 96.75 106 LEU A O 1
ATOM 788 N N . GLY A 1 107 ? -3.620 -1.050 18.123 1.00 96.12 107 GLY A N 1
ATOM 789 C CA . GLY A 1 107 ? -4.821 -1.871 18.305 1.00 96.12 107 GLY A CA 1
ATOM 790 C C . GLY A 1 107 ? -5.147 -2.788 17.125 1.00 96.12 107 GLY A C 1
ATOM 791 O O . GLY A 1 107 ? -6.240 -3.346 17.098 1.00 96.12 107 GLY A O 1
ATOM 792 N N . GLY A 1 108 ? -4.231 -2.938 16.161 1.00 98.00 108 GLY A N 1
ATOM 793 C CA . GLY A 1 108 ? -4.432 -3.742 14.956 1.00 98.00 108 GLY A CA 1
ATOM 794 C C . GLY A 1 108 ? -5.297 -3.047 13.904 1.00 98.00 108 GLY A C 1
ATOM 795 O O . GLY A 1 108 ? -6.068 -2.132 14.199 1.00 98.00 108 GLY A O 1
ATOM 796 N N . LEU A 1 109 ? -5.164 -3.476 12.652 1.00 98.50 109 LEU A N 1
ATOM 797 C CA . LEU A 1 109 ? -5.928 -2.942 11.527 1.00 98.50 109 LEU A CA 1
ATOM 798 C C . LEU A 1 109 ? -7.277 -3.660 11.406 1.00 98.50 109 LEU A C 1
ATOM 800 O O . LEU A 1 109 ? -7.335 -4.866 11.597 1.00 98.50 109 LEU A O 1
ATOM 804 N N . HIS A 1 110 ? -8.351 -2.930 11.107 1.00 98.62 110 HIS A N 1
ATOM 805 C CA . HIS A 1 110 ? -9.709 -3.489 11.009 1.00 98.62 110 HIS A CA 1
ATOM 806 C C . HIS A 1 110 ? -10.306 -3.377 9.604 1.00 98.62 110 HIS A C 1
ATOM 808 O O . HIS A 1 110 ? -11.194 -4.146 9.247 1.00 98.62 110 HIS A O 1
ATOM 814 N N . ALA A 1 111 ? -9.839 -2.417 8.807 1.00 98.50 111 ALA A N 1
ATOM 815 C CA . ALA A 1 111 ? -10.232 -2.253 7.415 1.00 98.50 111 ALA A CA 1
ATOM 816 C C . ALA A 1 111 ? -9.213 -1.387 6.671 1.00 98.50 111 ALA A C 1
ATOM 818 O O . ALA A 1 111 ? -8.523 -0.560 7.276 1.00 98.50 111 ALA A O 1
ATOM 819 N N . ILE A 1 112 ? -9.185 -1.540 5.352 1.00 98.75 112 ILE A N 1
ATOM 820 C CA . ILE A 1 112 ? -8.485 -0.652 4.425 1.00 98.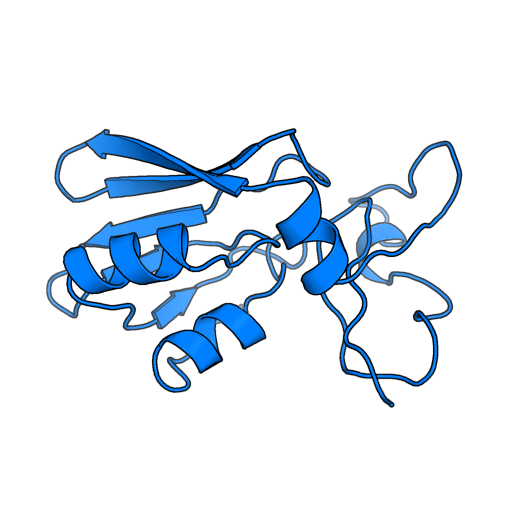75 112 ILE A CA 1
ATOM 821 C C . ILE A 1 112 ? -9.541 -0.028 3.518 1.00 98.75 112 ILE A C 1
ATOM 823 O O . ILE A 1 112 ? -10.370 -0.743 2.966 1.00 98.75 112 ILE A O 1
ATOM 827 N N . ALA A 1 113 ? -9.533 1.289 3.358 1.00 98.25 113 ALA A N 1
ATOM 828 C CA . ALA A 1 113 ? -10.373 1.990 2.396 1.00 98.25 113 ALA A CA 1
ATOM 829 C C . ALA A 1 113 ? -9.470 2.728 1.414 1.00 98.25 113 ALA A C 1
ATOM 831 O O . ALA A 1 113 ? -8.640 3.529 1.838 1.00 98.25 113 ALA A O 1
ATOM 832 N N . ILE A 1 114 ? -9.617 2.459 0.117 1.00 98.19 114 ILE A N 1
ATOM 833 C CA . ILE A 1 114 ? -8.780 3.081 -0.912 1.00 98.19 114 ILE A CA 1
ATOM 834 C C . ILE A 1 114 ? -9.580 4.114 -1.694 1.00 98.19 114 ILE A C 1
ATOM 836 O O . ILE A 1 114 ? -10.660 3.818 -2.206 1.00 98.19 114 ILE A O 1
ATOM 840 N N . SER A 1 115 ? -9.022 5.313 -1.831 1.00 96.12 115 SER A N 1
ATOM 841 C CA . SER A 1 115 ? -9.662 6.408 -2.555 1.00 96.12 115 SER A CA 1
ATOM 842 C C . SER A 1 115 ? -9.657 6.207 -4.075 1.00 96.12 115 SER A C 1
ATOM 844 O O . SER A 1 115 ? -10.650 6.522 -4.727 1.00 96.12 115 SER A O 1
ATOM 846 N N . HIS A 1 116 ? -8.555 5.706 -4.651 1.00 94.31 116 HIS A N 1
ATOM 847 C CA . HIS A 1 116 ? -8.397 5.501 -6.097 1.00 94.31 116 HIS A CA 1
ATOM 848 C C . HIS A 1 116 ? -7.202 4.575 -6.446 1.00 94.31 116 HIS A C 1
ATOM 850 O O . HIS A 1 116 ? -6.342 4.337 -5.593 1.00 94.31 116 HIS A O 1
ATOM 856 N N . PRO A 1 117 ? -7.090 4.070 -7.698 1.00 92.75 117 PRO A N 1
ATOM 857 C CA . PRO A 1 117 ? -6.148 2.999 -8.061 1.00 92.75 117 PRO A CA 1
ATOM 858 C C . PRO A 1 117 ? -4.662 3.248 -7.778 1.00 92.75 117 PRO A C 1
ATOM 860 O O . PRO A 1 117 ? -3.925 2.304 -7.512 1.00 92.75 117 PRO A O 1
ATOM 863 N N . HIS A 1 118 ? -4.203 4.501 -7.769 1.00 91.81 118 HIS A N 1
ATOM 864 C CA . HIS A 1 118 ? -2.808 4.836 -7.448 1.00 91.81 118 HIS A CA 1
ATOM 865 C C . HIS A 1 118 ? -2.394 4.493 -6.014 1.00 91.81 118 HIS A C 1
ATOM 867 O O . HIS A 1 118 ? -1.202 4.410 -5.724 1.00 91.81 118 HIS A O 1
ATOM 873 N N . TYR A 1 119 ? -3.368 4.263 -5.137 1.00 95.94 119 TYR A N 1
ATOM 874 C CA . TYR A 1 119 ? -3.160 3.861 -3.753 1.00 95.94 119 TYR A CA 1
ATOM 875 C C . TYR A 1 119 ? -3.522 2.398 -3.493 1.00 95.94 119 TYR A C 1
ATOM 877 O O . TYR A 1 119 ? -3.504 1.980 -2.341 1.00 95.94 119 TYR A O 1
ATOM 885 N N . TYR A 1 120 ? -3.782 1.582 -4.527 1.00 96.75 120 TYR A N 1
ATOM 886 C CA . TYR A 1 120 ? -3.893 0.128 -4.333 1.00 96.75 120 TYR A CA 1
ATOM 887 C C . TYR A 1 120 ? -2.615 -0.447 -3.727 1.00 96.75 120 TYR A C 1
ATOM 889 O O . TYR A 1 120 ? -2.693 -1.328 -2.875 1.00 96.75 120 TYR A O 1
ATOM 897 N N . ALA A 1 121 ? -1.454 0.101 -4.105 1.00 98.06 121 ALA A N 1
ATOM 898 C CA . ALA A 1 121 ? -0.176 -0.173 -3.459 1.00 98.06 121 ALA A CA 1
ATOM 899 C C . ALA A 1 121 ? 0.027 -1.687 -3.220 1.00 98.06 121 ALA A C 1
ATOM 901 O O . ALA A 1 121 ? -0.126 -2.472 -4.155 1.00 98.06 121 ALA A O 1
ATOM 902 N N . SER A 1 122 ? 0.301 -2.109 -1.983 1.00 98.12 122 SER A N 1
ATOM 903 C CA . SER A 1 122 ? 0.298 -3.517 -1.561 1.00 98.12 122 SER A CA 1
ATOM 904 C C . SER A 1 122 ? -0.860 -3.841 -0.605 1.00 98.12 122 SER A C 1
ATOM 906 O O . SER A 1 122 ? -0.702 -4.622 0.331 1.00 98.12 122 SER A O 1
ATOM 908 N N . 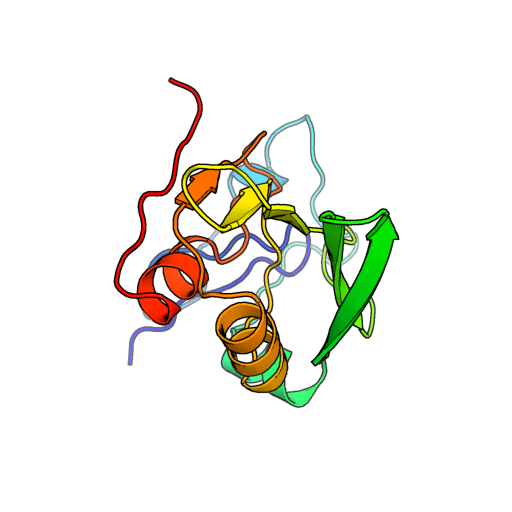MET A 1 123 ? -2.050 -3.267 -0.833 1.00 98.38 123 MET A N 1
ATOM 909 C CA . MET A 1 123 ? -3.231 -3.411 0.040 1.00 98.38 123 MET A CA 1
ATOM 910 C C . MET A 1 123 ? -3.570 -4.863 0.415 1.00 98.38 123 MET A C 1
ATOM 912 O O . MET A 1 123 ? -4.058 -5.117 1.513 1.00 98.38 123 MET A O 1
ATOM 916 N N . VAL A 1 124 ? -3.277 -5.827 -0.464 1.00 98.31 124 VAL A N 1
ATOM 917 C CA . VAL A 1 124 ? -3.478 -7.261 -0.200 1.00 98.31 124 VAL A CA 1
ATOM 918 C C . VAL A 1 124 ? -2.500 -7.788 0.853 1.00 98.31 124 VAL A C 1
ATOM 920 O O . VAL A 1 124 ? -2.901 -8.548 1.729 1.00 98.31 124 VAL A O 1
ATOM 923 N N . GLU A 1 125 ? -1.234 -7.374 0.813 1.00 98.38 125 GLU A N 1
ATOM 924 C CA . GLU A 1 125 ? -0.231 -7.771 1.809 1.00 98.38 125 GLU A CA 1
ATOM 925 C C . GLU A 1 125 ? -0.527 -7.135 3.168 1.00 98.38 125 GLU A C 1
ATOM 927 O O . GLU A 1 125 ? -0.425 -7.801 4.196 1.00 98.38 125 GLU A O 1
ATOM 932 N N . TRP A 1 126 ? -0.982 -5.879 3.168 1.00 98.62 126 TRP A N 1
ATOM 933 C CA . TRP A 1 126 ? -1.499 -5.225 4.368 1.00 98.62 126 TRP A CA 1
ATOM 934 C C . TRP A 1 126 ? -2.721 -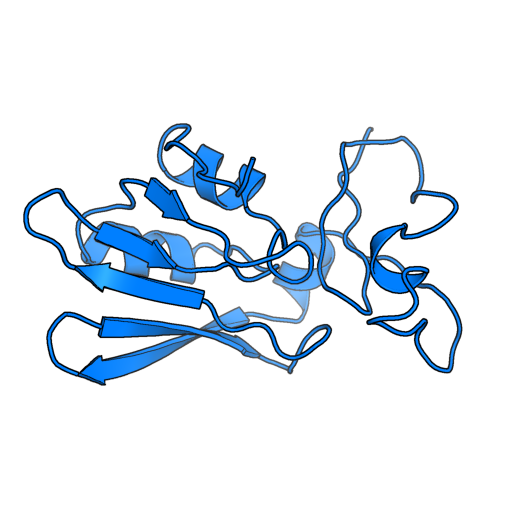5.941 4.938 1.00 98.62 126 TRP A C 1
ATOM 936 O O . TRP A 1 126 ? -2.760 -6.206 6.134 1.00 98.62 126 TRP A O 1
ATOM 946 N N . SER A 1 127 ? -3.695 -6.303 4.102 1.00 98.75 127 SER A N 1
ATOM 947 C CA . SER A 1 127 ? -4.876 -7.049 4.543 1.00 98.75 127 SER A CA 1
ATOM 948 C C . SER A 1 127 ? -4.487 -8.384 5.192 1.00 98.75 127 SER A C 1
ATOM 950 O O . SER A 1 127 ? -4.859 -8.645 6.338 1.00 98.75 127 SER A O 1
ATOM 952 N N . ARG A 1 128 ? -3.642 -9.176 4.519 1.00 98.44 128 ARG A N 1
ATOM 953 C CA . ARG A 1 128 ? -3.141 -10.469 5.013 1.00 98.44 128 ARG A CA 1
ATOM 954 C C . ARG A 1 128 ? -2.389 -10.351 6.335 1.00 98.44 128 ARG A C 1
ATOM 956 O O . ARG A 1 128 ? -2.622 -11.149 7.239 1.00 98.44 128 ARG A O 1
ATOM 963 N N . ALA A 1 129 ? -1.518 -9.349 6.472 1.00 98.25 129 ALA A N 1
ATOM 964 C CA . ALA A 1 129 ? -0.719 -9.145 7.683 1.00 98.25 129 ALA A CA 1
ATOM 965 C C . ALA A 1 129 ? -1.569 -8.910 8.944 1.00 98.25 129 ALA A C 1
ATOM 967 O O . ALA A 1 129 ? -1.092 -9.151 10.052 1.00 98.25 129 ALA A O 1
ATOM 968 N N . PHE A 1 130 ? -2.825 -8.483 8.782 1.00 98.38 130 PHE A N 1
ATOM 969 C CA . PHE A 1 130 ? -3.762 -8.244 9.879 1.00 98.38 130 PHE A CA 1
ATOM 970 C C . PHE A 1 130 ? -4.972 -9.189 9.865 1.00 98.38 130 PHE A C 1
ATOM 972 O O . PHE A 1 130 ? -6.006 -8.864 10.440 1.00 98.38 130 PHE A O 1
ATOM 979 N N . GLY A 1 131 ? -4.838 -10.379 9.268 1.00 98.06 131 GLY A N 1
ATOM 980 C CA . GLY A 1 131 ? -5.875 -11.416 9.311 1.00 98.06 131 GLY A CA 1
ATOM 981 C C . GLY A 1 131 ? -6.962 -11.250 8.252 1.00 98.06 131 GLY A C 1
ATOM 982 O O . GLY A 1 131 ? -8.140 -11.424 8.553 1.00 98.06 131 GLY A O 1
ATOM 983 N N . ASP A 1 132 ? -6.559 -10.898 7.030 1.00 98.50 132 ASP A N 1
ATOM 984 C CA . ASP A 1 132 ? -7.432 -10.739 5.861 1.00 98.50 132 ASP A CA 1
ATOM 985 C C . ASP A 1 132 ? -8.547 -9.699 6.078 1.00 98.50 132 ASP A C 1
ATOM 987 O O . ASP A 1 132 ? -9.712 -9.898 5.721 1.00 98.50 132 ASP A O 1
ATOM 991 N N . VAL A 1 133 ? -8.186 -8.556 6.673 1.00 98.62 133 VAL A N 1
ATOM 992 C CA . VAL A 1 133 ? -9.132 -7.456 6.924 1.00 98.62 133 VAL A CA 1
ATOM 993 C C . VAL A 1 133 ? -9.746 -6.940 5.619 1.00 98.62 133 VAL A C 1
ATOM 995 O O . VAL A 1 133 ? -9.064 -6.900 4.588 1.00 98.62 133 VAL A O 1
ATOM 998 N N . PRO A 1 134 ? -11.017 -6.509 5.633 1.00 98.44 134 PRO A N 1
ATOM 999 C CA . PRO A 1 134 ? -11.705 -6.072 4.427 1.00 98.44 134 PRO A CA 1
ATOM 1000 C C . PRO A 1 134 ? -11.013 -4.876 3.762 1.00 98.44 134 PRO A C 1
ATOM 1002 O O . PRO A 1 134 ? -10.597 -3.922 4.427 1.00 98.44 134 PRO A O 1
ATOM 1005 N N . ILE A 1 135 ? -10.955 -4.925 2.429 1.00 98.62 135 ILE A N 1
ATOM 1006 C CA . ILE A 1 135 ? -10.497 -3.837 1.563 1.00 98.62 135 ILE A CA 1
ATOM 1007 C C . ILE A 1 135 ? -11.720 -3.257 0.850 1.00 98.62 135 ILE A C 1
ATOM 1009 O O . ILE A 1 135 ? -12.392 -3.954 0.091 1.00 98.62 135 ILE A O 1
ATOM 1013 N N . TRP A 1 136 ? -11.998 -1.981 1.083 1.00 97.88 136 TRP A N 1
ATOM 1014 C CA . TRP A 1 136 ? -13.115 -1.253 0.497 1.00 97.88 136 TRP A CA 1
ATOM 1015 C C . TRP A 1 136 ? -12.636 -0.414 -0.683 1.00 97.88 136 TRP A C 1
ATOM 1017 O O . TRP A 1 136 ? -11.765 0.447 -0.536 1.00 97.88 136 TRP A O 1
ATOM 1027 N N . LEU A 1 137 ? -13.233 -0.672 -1.844 1.00 96.56 137 LEU A N 1
ATOM 1028 C CA . LEU A 1 137 ? -12.998 0.038 -3.097 1.00 96.56 137 LEU A CA 1
ATOM 1029 C C . LEU A 1 137 ? -14.304 0.697 -3.562 1.00 96.56 137 LEU A C 1
ATOM 1031 O O . LEU A 1 137 ? -15.392 0.234 -3.218 1.00 96.56 137 LEU A O 1
ATOM 1035 N N . HIS A 1 138 ? -14.202 1.759 -4.361 1.00 87.56 138 HIS A N 1
ATOM 1036 C CA . HIS A 1 138 ? -15.353 2.301 -5.090 1.00 87.56 138 HIS A CA 1
ATOM 1037 C C . HIS A 1 138 ? -15.947 1.253 -6.058 1.00 87.56 138 HIS A C 1
ATOM 1039 O O . HIS A 1 138 ? -15.208 0.399 -6.562 1.00 87.56 138 HIS A O 1
ATOM 1045 N N . ALA A 1 139 ? -17.260 1.331 -6.291 1.00 79.31 139 ALA A N 1
ATOM 1046 C CA . ALA A 1 139 ? -17.992 0.474 -7.228 1.00 79.31 139 ALA A CA 1
ATOM 1047 C C .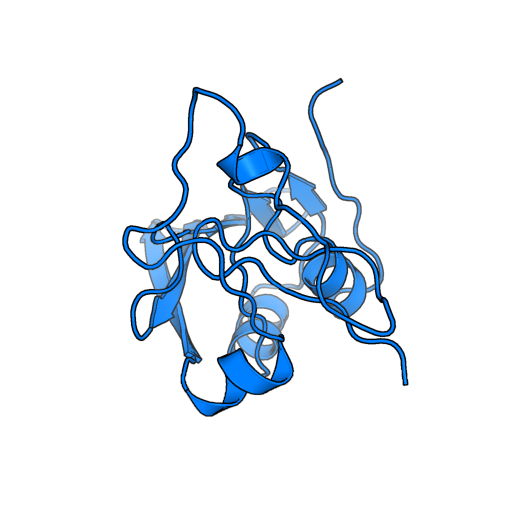 ALA A 1 139 ? -17.779 0.881 -8.693 1.00 79.31 139 ALA A C 1
ATOM 1049 O O . ALA A 1 139 ? -17.571 2.091 -8.939 1.00 79.31 139 ALA A O 1
#

pLDDT: mean 96.12, std 4.49, range [62.84, 98.75]

Sequence (139 aa):
MSLAFICSTCGTQFAPSDGPPPACPICQDERQYIGAAGQSWTTMGELRRSHRTVWGRHEPGLVGLGTTPDFAIGQRALLVRTGAGLVMWDCISLIDDAAIELVAALGGLHAIAISHPHYYASMVEWSRAFGDVPIWLHA

Radius of gyration: 14.69 Å; chains: 1; bounding box: 35×34×39 Å

Foldseek 3Di:
DWFWKAWQALQATDDTDPDDDPDDVVCVPPVHHADPVGTDIDGLVVCVVPKDKD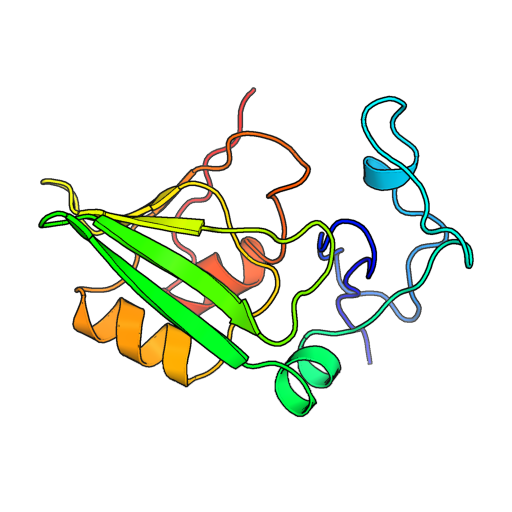KDAPDVQKMKIFIPPQTHPGDIWIFGQDPVGTEIEFAAQHDDPVNLVVCVVRVAYQEYEYPDDSRNRVVQVNCVSRPNHYYHDDD

Secondary structure (DSSP, 8-state):
--B-EEETTT--B---BSS--S--HHHHSTTS---TT---EEEHHHHHHH-EEEEEEEETTEEEEEEES--TTT--EEEEEETTEEEEES--S---HHHHHHHHHTT-EEEEE-SSGGG-TTHHHHHHHTTS--EE---